Protein AF-A0A1I1S071-F1 (afdb_monomer_lite)

Radius of gyration: 18.4 Å; chains: 1; bounding box: 34×49×46 Å

Sequence (90 aa):
MFLNKLHFKVTPDGMQIRQQKYLNSIVEQDHRFIKKRARSMLGFKSFKTVTFILSGVESMHMIKKGQIDLRNQSVQSQKEFIHQVFGLIA

Foldseek 3Di:
DDDPPFDWDQDPVRDTDTPPVVVVVVVCVVCVQLVVVCVPDPDDPDPLRVLLVSLVSVLVVCVVVVVDPPVDPDPVSVVVVVCVSNVPDD

pLDDT: mean 77.43, std 12.05, range [38.81, 90.06]

Structure (mmCIF, N/CA/C/O backbone):
data_AF-A0A1I1S071-F1
#
_entry.id   AF-A0A1I1S071-F1
#
loop_
_atom_site.group_PDB
_atom_site.id
_atom_site.type_symbol
_atom_site.label_atom_id
_atom_site.label_alt_id
_atom_site.label_comp_id
_atom_site.label_asym_id
_atom_site.label_entity_id
_atom_site.label_seq_id
_atom_site.pdbx_PDB_ins_code
_atom_site.Cartn_x
_atom_site.Cartn_y
_atom_site.Cartn_z
_atom_site.occupancy
_atom_site.B_iso_or_equiv
_atom_site.auth_seq_id
_atom_site.auth_comp_id
_atom_site.auth_asym_id
_atom_site.auth_atom_id
_atom_site.pdbx_PDB_model_num
ATOM 1 N N . MET A 1 1 ? -9.592 30.426 -15.074 1.00 40.38 1 MET A N 1
ATOM 2 C CA . MET A 1 1 ? -9.013 30.532 -16.429 1.00 40.38 1 MET A CA 1
ATOM 3 C C . MET A 1 1 ? -7.765 29.655 -16.513 1.00 40.38 1 MET A C 1
ATOM 5 O O . MET A 1 1 ? -6.687 30.180 -16.348 1.00 40.38 1 MET A O 1
ATOM 9 N N . PHE A 1 2 ? -7.888 28.337 -16.716 1.00 38.81 2 PHE A N 1
ATOM 10 C CA . PHE A 1 2 ? -6.767 27.488 -17.159 1.00 38.81 2 PHE A CA 1
ATOM 11 C C . PHE A 1 2 ? -7.333 26.293 -17.931 1.00 38.81 2 PHE A C 1
ATOM 13 O O . PHE A 1 2 ? -7.698 25.268 -17.360 1.00 38.81 2 PHE A O 1
ATOM 20 N N . LEU A 1 3 ? -7.452 26.462 -19.249 1.00 40.09 3 LEU A N 1
ATOM 21 C CA . LEU A 1 3 ? -7.684 25.368 -20.185 1.00 40.09 3 LEU A CA 1
ATOM 22 C C . LEU A 1 3 ? -6.421 24.500 -20.201 1.00 40.09 3 LEU A C 1
ATOM 24 O O . LEU A 1 3 ? -5.442 24.832 -20.866 1.00 40.09 3 LEU A O 1
ATOM 28 N N . ASN A 1 4 ? -6.421 23.397 -19.453 1.00 46.62 4 ASN A N 1
ATOM 29 C CA . ASN A 1 4 ? -5.385 22.381 -19.601 1.00 46.62 4 ASN A CA 1
ATOM 30 C C . ASN A 1 4 ? -5.608 21.653 -20.929 1.00 46.62 4 ASN A C 1
ATOM 32 O O . ASN A 1 4 ? -6.393 20.712 -21.026 1.00 46.62 4 ASN A O 1
ATOM 36 N N . LYS A 1 5 ? -4.907 22.110 -21.964 1.00 52.38 5 LYS A N 1
ATOM 37 C CA . LYS A 1 5 ? -4.765 21.404 -23.235 1.00 52.38 5 LYS A CA 1
ATOM 38 C C . LYS A 1 5 ? -4.045 20.081 -22.933 1.00 52.38 5 LYS A C 1
ATOM 40 O O . LYS A 1 5 ? -2.891 20.085 -22.507 1.00 52.38 5 LYS A O 1
ATOM 45 N N . LEU A 1 6 ? -4.733 18.948 -23.067 1.00 56.12 6 LEU A N 1
ATOM 46 C CA . LEU A 1 6 ? -4.134 17.622 -22.895 1.00 56.12 6 LEU A CA 1
ATOM 47 C C . LEU A 1 6 ? -3.174 17.368 -24.065 1.00 56.12 6 LEU A C 1
ATOM 49 O O . LEU A 1 6 ? -3.591 16.947 -25.138 1.00 56.12 6 LEU A O 1
ATOM 53 N N . HIS A 1 7 ? -1.888 17.662 -23.884 1.00 57.19 7 HIS A N 1
ATOM 54 C CA . HIS A 1 7 ? -0.864 17.273 -24.849 1.00 57.19 7 HIS A CA 1
ATOM 55 C C . HIS A 1 7 ? -0.565 15.779 -24.662 1.00 57.19 7 HIS A C 1
ATOM 57 O O . HIS A 1 7 ? -0.041 15.362 -23.628 1.00 57.19 7 HIS A O 1
ATOM 63 N N . PHE A 1 8 ? -0.919 14.963 -25.651 1.00 61.28 8 PHE A N 1
ATOM 64 C CA . PHE A 1 8 ? -0.546 13.551 -25.710 1.00 61.28 8 PHE A CA 1
ATOM 65 C C . PHE A 1 8 ? 0.729 13.409 -26.543 1.00 61.28 8 PHE A C 1
ATOM 67 O O . PHE A 1 8 ? 0.864 14.056 -27.581 1.00 61.28 8 PHE A O 1
ATOM 74 N N . LYS A 1 9 ? 1.682 12.589 -26.092 1.00 66.88 9 LYS A N 1
ATOM 75 C CA . LYS A 1 9 ? 2.853 12.204 -26.889 1.00 66.88 9 LYS A CA 1
ATOM 76 C C . LYS A 1 9 ? 2.640 10.765 -27.345 1.00 66.88 9 LYS A C 1
ATOM 78 O O . LYS A 1 9 ? 2.429 9.901 -26.501 1.00 66.88 9 LYS A O 1
ATOM 83 N N . VAL A 1 10 ? 2.643 10.531 -28.653 1.00 63.47 10 VAL A N 1
ATOM 84 C CA . VAL A 1 10 ? 2.517 9.186 -29.227 1.00 63.47 10 VAL A CA 1
ATOM 85 C C . VAL A 1 10 ? 3.912 8.570 -29.264 1.00 63.47 10 VAL A C 1
ATOM 87 O O . VAL A 1 10 ? 4.839 9.181 -29.800 1.00 63.47 10 VAL A O 1
ATOM 90 N N . THR A 1 11 ? 4.090 7.419 -28.629 1.00 70.12 11 THR A N 1
ATOM 91 C CA . THR A 1 11 ? 5.327 6.637 -28.723 1.00 70.12 11 THR A CA 1
ATOM 92 C C . THR A 1 11 ? 5.394 5.880 -30.059 1.00 70.12 11 THR A C 1
ATOM 94 O O . THR A 1 11 ? 4.380 5.767 -30.746 1.00 70.12 11 THR A O 1
ATOM 97 N N . PRO A 1 12 ? 6.575 5.388 -30.485 1.00 70.31 12 PRO A N 1
ATOM 98 C CA . PRO A 1 12 ? 6.740 4.728 -31.789 1.00 70.31 12 PRO A CA 1
ATOM 99 C C . PRO A 1 12 ? 5.855 3.485 -31.988 1.00 70.31 12 PRO A C 1
ATOM 101 O O . PRO A 1 12 ? 5.555 3.114 -33.116 1.00 70.31 12 PRO A O 1
ATOM 104 N N . ASP A 1 13 ? 5.418 2.869 -30.891 1.00 80.12 13 ASP A N 1
ATOM 105 C CA . ASP A 1 13 ? 4.481 1.744 -30.797 1.00 80.12 13 ASP A CA 1
ATOM 106 C C . ASP A 1 13 ? 2.995 2.171 -30.816 1.00 80.12 13 ASP A C 1
ATOM 108 O O . ASP A 1 13 ? 2.106 1.335 -30.676 1.00 80.12 13 ASP A O 1
ATOM 112 N N . GLY A 1 14 ? 2.703 3.464 -30.992 1.00 72.50 14 GLY A N 1
ATOM 113 C CA . GLY A 1 14 ? 1.343 4.003 -31.087 1.00 72.50 14 GLY A CA 1
ATOM 114 C C . GLY A 1 14 ? 0.669 4.286 -29.740 1.00 72.50 14 GLY A C 1
ATOM 115 O O . GLY A 1 14 ? -0.486 4.719 -29.715 1.00 72.50 14 GLY A O 1
ATOM 116 N N . MET A 1 15 ? 1.363 4.089 -28.614 1.00 72.12 15 MET A N 1
ATOM 117 C CA . MET A 1 15 ? 0.790 4.334 -27.290 1.00 72.12 15 MET A CA 1
ATOM 118 C C . MET A 1 15 ? 0.708 5.842 -26.990 1.00 72.12 15 MET A C 1
ATOM 120 O O . MET A 1 15 ? 1.671 6.593 -27.144 1.00 72.12 15 MET A O 1
ATOM 124 N N . GLN A 1 16 ? -0.461 6.322 -26.555 1.00 67.50 16 GLN A N 1
ATOM 125 C CA . GLN A 1 16 ? -0.650 7.731 -26.194 1.00 67.50 16 GLN A CA 1
ATOM 126 C C . GLN A 1 16 ? -0.272 7.978 -24.730 1.00 67.50 16 GL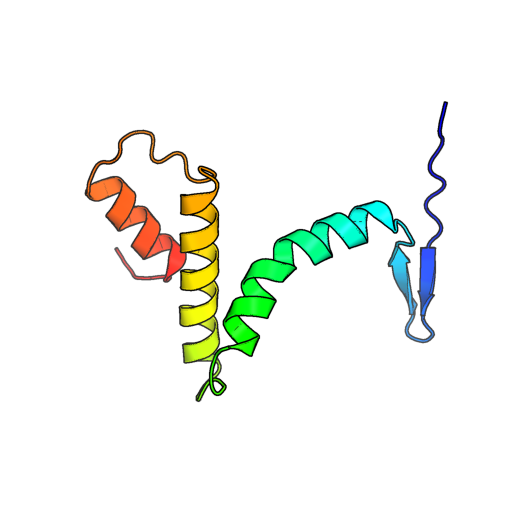N A C 1
ATOM 128 O O . GLN A 1 16 ? -0.993 7.591 -23.811 1.00 67.50 16 GLN A O 1
ATOM 133 N 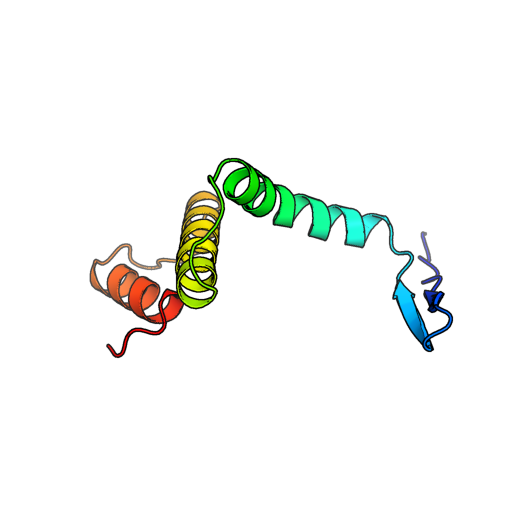N . ILE A 1 17 ? 0.828 8.694 -24.500 1.00 66.94 17 ILE A N 1
ATOM 134 C CA . ILE A 1 17 ? 1.251 9.123 -23.164 1.00 66.94 17 ILE A CA 1
ATOM 135 C C . ILE A 1 17 ? 0.618 10.482 -22.845 1.00 66.94 17 ILE A C 1
ATOM 137 O O . ILE A 1 17 ? 0.871 11.475 -23.532 1.00 66.94 17 ILE A O 1
ATOM 141 N N . ARG A 1 18 ? -0.179 10.555 -21.768 1.00 66.19 18 ARG A N 1
ATOM 142 C CA . ARG A 1 18 ? -0.700 11.825 -21.229 1.00 66.19 18 ARG A CA 1
ATOM 143 C C . ARG A 1 18 ? 0.453 12.660 -20.664 1.00 66.19 18 ARG A C 1
ATOM 145 O O . ARG A 1 18 ? 1.061 12.257 -19.678 1.00 66.19 18 ARG A O 1
ATOM 152 N N . GLN A 1 19 ? 0.695 13.867 -21.185 1.00 67.69 19 GLN A N 1
ATOM 153 C CA . GLN A 1 19 ? 1.586 14.841 -20.532 1.00 67.69 19 GLN A CA 1
ATOM 154 C C . GLN A 1 19 ? 0.862 15.674 -19.463 1.00 67.69 19 GLN A C 1
ATOM 156 O O . GLN A 1 19 ? 1.082 16.876 -19.325 1.00 67.69 19 GLN A O 1
ATOM 161 N N . GLN A 1 20 ? -0.012 15.058 -18.664 1.00 73.44 20 GLN A N 1
ATOM 162 C CA . GLN A 1 20 ? -0.516 15.709 -17.454 1.00 73.44 20 GLN A CA 1
ATOM 163 C C . GLN A 1 20 ? 0.458 15.442 -16.314 1.00 73.44 20 GLN A C 1
ATOM 165 O O . GLN A 1 20 ? 0.226 14.582 -15.468 1.00 73.44 20 GLN A O 1
ATOM 170 N N . LYS A 1 21 ? 1.559 16.203 -16.301 1.00 73.06 21 LYS A N 1
ATOM 171 C CA . LYS A 1 21 ? 2.629 16.096 -15.295 1.00 73.06 21 LYS A CA 1
ATOM 172 C C . LYS A 1 21 ? 2.084 16.063 -13.862 1.00 73.06 21 LYS A C 1
ATOM 174 O O . LYS A 1 21 ? 2.564 15.293 -13.041 1.00 73.06 21 LYS A O 1
ATOM 179 N N . TYR A 1 22 ? 1.043 16.850 -13.592 1.00 78.25 22 TYR A N 1
ATOM 180 C CA . TYR A 1 22 ? 0.361 16.886 -12.299 1.00 78.25 22 TYR A CA 1
ATOM 181 C C . TYR A 1 22 ? -0.313 15.554 -11.928 1.00 78.25 22 TYR A C 1
ATOM 183 O O . TYR A 1 22 ? -0.073 15.039 -10.840 1.00 78.25 22 TYR A O 1
ATOM 191 N N . LEU A 1 23 ? -1.096 14.960 -12.838 1.00 78.00 23 LEU A N 1
ATOM 192 C CA . LEU A 1 23 ? -1.742 13.665 -12.590 1.00 78.00 23 LEU A CA 1
ATOM 193 C C . LEU A 1 23 ? -0.708 12.549 -12.415 1.00 78.00 23 LEU A C 1
ATOM 195 O O . LEU A 1 23 ? -0.857 11.719 -11.521 1.00 78.00 23 LEU A O 1
ATOM 199 N N . ASN A 1 24 ? 0.375 12.574 -13.199 1.00 80.12 24 ASN A N 1
ATOM 200 C CA . ASN A 1 24 ? 1.472 11.623 -13.028 1.00 80.12 24 ASN A CA 1
ATOM 201 C C . ASN A 1 24 ? 2.131 11.770 -11.656 1.00 80.12 24 ASN A C 1
ATOM 203 O O . ASN A 1 24 ? 2.360 10.765 -10.996 1.00 80.12 24 ASN A O 1
ATOM 207 N N . SER A 1 25 ? 2.369 12.997 -11.180 1.00 84.44 25 SER A N 1
ATOM 208 C CA . SER A 1 25 ? 2.908 13.202 -9.832 1.00 84.44 25 SER A CA 1
ATOM 209 C C . SER A 1 25 ? 1.991 12.667 -8.731 1.00 84.44 25 SER A C 1
ATOM 211 O O . SER A 1 25 ? 2.512 12.124 -7.765 1.00 84.44 25 SER A O 1
ATOM 213 N N . ILE A 1 26 ? 0.662 12.764 -8.857 1.00 82.25 26 ILE A N 1
ATOM 214 C CA . ILE A 1 26 ? -0.266 12.190 -7.863 1.00 82.25 26 ILE A CA 1
ATOM 215 C C . ILE A 1 26 ? -0.140 10.664 -7.826 1.00 82.25 26 ILE A C 1
ATOM 217 O O . ILE A 1 26 ? 0.045 10.088 -6.755 1.00 82.25 26 ILE A O 1
ATOM 221 N N . VAL A 1 27 ? -0.193 10.015 -8.991 1.00 81.94 27 VAL A N 1
ATOM 222 C CA . VAL A 1 27 ? -0.087 8.551 -9.098 1.00 81.94 27 VAL A CA 1
ATOM 223 C C . VAL A 1 27 ? 1.280 8.068 -8.605 1.00 81.94 27 VAL A C 1
ATOM 225 O O . VAL A 1 27 ? 1.382 7.132 -7.814 1.00 81.94 27 VAL A O 1
ATOM 228 N N . GLU A 1 28 ? 2.357 8.740 -9.018 1.00 83.75 28 GLU A N 1
ATOM 229 C CA . GLU A 1 28 ? 3.714 8.419 -8.574 1.00 83.75 28 GLU A CA 1
ATOM 230 C C . GLU A 1 28 ? 3.891 8.591 -7.063 1.00 83.75 28 GLU A C 1
ATOM 232 O O . GLU A 1 28 ? 4.563 7.771 -6.427 1.00 83.75 28 GLU A O 1
ATOM 237 N N . GLN A 1 29 ? 3.291 9.634 -6.480 1.00 84.06 29 GLN A N 1
ATOM 238 C CA . GLN A 1 29 ? 3.315 9.863 -5.038 1.00 84.06 29 GLN A CA 1
ATOM 239 C C . GLN A 1 29 ? 2.550 8.785 -4.280 1.00 84.06 29 GLN A C 1
ATOM 241 O O . GLN A 1 29 ? 3.056 8.304 -3.263 1.00 84.06 29 GLN A O 1
ATOM 246 N N . ASP A 1 30 ? 1.385 8.367 -4.771 1.00 80.50 30 ASP A N 1
ATOM 247 C CA . ASP A 1 30 ? 0.595 7.333 -4.109 1.00 80.50 30 ASP A CA 1
ATOM 248 C C . ASP A 1 30 ? 1.338 5.986 -4.092 1.00 80.50 30 ASP A C 1
ATOM 250 O O . ASP A 1 30 ? 1.470 5.336 -3.050 1.00 80.50 30 ASP A O 1
ATOM 254 N N . HIS A 1 31 ? 1.999 5.644 -5.201 1.00 84.81 31 HIS A N 1
ATOM 255 C CA . HIS A 1 31 ? 2.797 4.420 -5.310 1.00 84.81 31 HIS A CA 1
ATOM 256 C C . HIS A 1 31 ? 4.133 4.485 -4.548 1.00 84.81 31 HIS A C 1
ATOM 258 O O . HIS A 1 31 ? 4.791 3.455 -4.353 1.00 84.81 31 HIS A O 1
ATOM 264 N N . ARG A 1 32 ? 4.577 5.670 -4.102 1.00 88.00 32 ARG A N 1
ATOM 265 C CA . ARG A 1 32 ? 5.872 5.853 -3.418 1.00 88.00 32 ARG A CA 1
ATOM 266 C C . ARG A 1 32 ? 5.968 5.016 -2.145 1.00 88.00 32 ARG A C 1
ATOM 268 O O . ARG A 1 32 ? 7.045 4.501 -1.839 1.00 88.00 32 ARG A O 1
ATOM 275 N N . PHE A 1 33 ? 4.865 4.865 -1.413 1.00 84.81 33 PHE A N 1
ATOM 276 C CA . PHE A 1 33 ? 4.834 4.080 -0.179 1.00 84.81 33 PHE A CA 1
ATOM 277 C C . PHE A 1 33 ? 5.086 2.592 -0.449 1.00 84.81 33 PHE A C 1
ATOM 279 O O . PHE A 1 33 ? 5.979 1.993 0.157 1.00 84.81 33 PHE A O 1
ATOM 286 N N . ILE A 1 34 ? 4.358 2.033 -1.417 1.00 85.88 34 ILE A N 1
ATOM 287 C CA . ILE A 1 34 ? 4.476 0.633 -1.831 1.00 85.88 34 ILE A CA 1
ATOM 288 C C . ILE A 1 34 ? 5.888 0.362 -2.362 1.00 85.88 34 ILE A C 1
ATOM 290 O O . ILE A 1 34 ? 6.555 -0.562 -1.899 1.00 85.88 34 ILE A O 1
ATOM 294 N N . LYS A 1 35 ? 6.409 1.229 -3.243 1.00 87.44 35 LYS A N 1
ATOM 295 C CA . LYS A 1 35 ? 7.779 1.118 -3.777 1.00 87.44 35 LYS A CA 1
ATOM 296 C C . LYS A 1 35 ? 8.842 1.169 -2.678 1.00 87.44 35 LYS A C 1
ATOM 298 O O . LYS A 1 35 ? 9.800 0.402 -2.722 1.00 87.44 35 LYS A O 1
ATOM 303 N N . LYS A 1 36 ? 8.683 2.046 -1.678 1.00 89.56 36 LYS A N 1
ATOM 304 C CA . LYS A 1 36 ? 9.618 2.144 -0.545 1.00 89.56 36 LYS A CA 1
ATOM 305 C C . LYS A 1 36 ? 9.648 0.849 0.269 1.00 89.56 36 LYS A C 1
ATOM 307 O O . LYS A 1 36 ? 10.731 0.391 0.619 1.00 89.56 36 LYS A O 1
ATOM 312 N N . ARG A 1 37 ? 8.482 0.250 0.537 1.00 88.06 37 ARG A N 1
ATOM 313 C CA . ARG A 1 37 ? 8.374 -1.037 1.243 1.00 88.06 37 ARG A CA 1
ATOM 314 C C . ARG A 1 37 ? 8.957 -2.186 0.426 1.00 88.06 37 ARG A C 1
ATOM 316 O O . ARG A 1 37 ? 9.778 -2.927 0.955 1.00 88.06 37 ARG A O 1
ATOM 323 N N . ALA A 1 38 ? 8.616 -2.277 -0.857 1.00 86.00 38 ALA A N 1
ATOM 324 C CA . ALA A 1 38 ? 9.161 -3.293 -1.753 1.00 86.00 38 ALA A CA 1
ATOM 325 C C . ALA A 1 38 ? 10.695 -3.204 -1.861 1.00 86.00 38 ALA A C 1
ATOM 327 O O . ALA A 1 38 ? 11.371 -4.223 -1.804 1.00 86.00 38 ALA A O 1
ATOM 328 N N . ARG A 1 39 ? 11.263 -1.990 -1.923 1.00 87.62 39 ARG A N 1
ATOM 329 C CA . ARG A 1 39 ? 12.721 -1.781 -1.986 1.00 87.62 39 ARG A CA 1
ATOM 330 C C . ARG A 1 39 ? 13.461 -2.220 -0.719 1.00 87.62 39 ARG A C 1
ATOM 332 O O . ARG A 1 39 ? 14.621 -2.595 -0.809 1.00 87.62 39 ARG A O 1
ATOM 339 N N . SER A 1 40 ? 12.820 -2.153 0.450 1.00 87.12 40 SER A N 1
ATOM 340 C CA . SER A 1 40 ? 13.409 -2.645 1.707 1.00 87.12 40 SER A CA 1
ATOM 341 C C . SER A 1 40 ? 13.366 -4.169 1.865 1.00 87.12 40 SER A C 1
ATOM 343 O O . SER A 1 40 ? 13.968 -4.693 2.796 1.00 87.12 40 SER A O 1
ATOM 345 N N . MET A 1 41 ? 12.651 -4.885 0.994 1.00 87.25 41 MET A N 1
ATOM 346 C CA . MET A 1 41 ? 12.554 -6.345 1.041 1.00 87.25 41 MET A CA 1
ATOM 347 C C . MET A 1 41 ? 13.703 -6.972 0.239 1.00 87.25 41 MET A C 1
ATOM 349 O O . MET A 1 41 ? 14.079 -6.455 -0.810 1.00 87.25 41 MET A O 1
ATOM 353 N N . LEU A 1 42 ? 14.230 -8.116 0.692 1.00 82.31 42 LEU A N 1
ATOM 354 C CA . LEU A 1 42 ? 15.316 -8.877 0.039 1.00 82.31 42 LEU A CA 1
ATOM 355 C C . LEU A 1 42 ? 14.877 -9.587 -1.266 1.00 82.31 42 LEU A C 1
ATOM 357 O O . LEU A 1 42 ? 15.421 -10.622 -1.642 1.00 82.31 42 LEU A O 1
ATOM 361 N N . GLY A 1 43 ? 13.877 -9.038 -1.958 1.00 81.44 43 GLY A N 1
ATOM 362 C CA . GLY A 1 43 ? 13.209 -9.666 -3.092 1.00 81.44 43 GLY A CA 1
ATOM 363 C C . GLY A 1 43 ? 12.146 -10.688 -2.679 1.00 81.44 43 GLY A C 1
ATOM 364 O O . GLY A 1 43 ? 11.995 -11.051 -1.511 1.00 81.44 43 GLY A O 1
ATOM 365 N N . PHE A 1 44 ? 11.375 -11.142 -3.664 1.00 84.50 44 PHE A N 1
ATOM 366 C CA . PHE A 1 44 ? 10.299 -12.111 -3.480 1.00 84.50 44 PHE A CA 1
ATOM 367 C C . PHE A 1 44 ? 10.638 -13.419 -4.190 1.00 84.50 44 PHE A C 1
ATOM 369 O O . PHE A 1 44 ? 11.118 -13.407 -5.319 1.00 84.50 44 PHE A O 1
ATOM 376 N N . LYS A 1 45 ? 10.353 -14.555 -3.546 1.00 86.75 45 LYS A N 1
ATOM 377 C CA . LYS A 1 45 ? 10.676 -15.888 -4.085 1.00 86.75 45 LYS A CA 1
ATOM 378 C C . LYS A 1 45 ? 9.707 -16.374 -5.172 1.00 86.75 45 LYS A C 1
ATOM 380 O O . LYS A 1 45 ? 10.055 -17.269 -5.929 1.00 86.75 45 LYS A O 1
ATOM 385 N N . SER A 1 46 ? 8.487 -15.833 -5.235 1.00 90.06 46 SER A N 1
ATOM 386 C CA . SER A 1 46 ? 7.480 -16.215 -6.235 1.00 90.06 46 SER A CA 1
ATOM 387 C C . SER A 1 46 ? 6.480 -15.086 -6.488 1.00 90.06 46 SER A C 1
ATOM 389 O O . SER A 1 46 ? 6.211 -14.297 -5.581 1.00 90.06 46 SER A O 1
ATOM 391 N N . PHE A 1 47 ? 5.871 -15.046 -7.678 1.00 86.75 47 PHE A N 1
ATOM 392 C CA . PHE A 1 47 ? 4.815 -14.077 -8.007 1.00 86.75 47 PHE A CA 1
ATOM 393 C C . PHE A 1 47 ? 3.599 -14.190 -7.090 1.00 86.75 47 PHE A C 1
ATOM 395 O O . PHE A 1 47 ? 3.076 -13.174 -6.651 1.00 86.75 47 PHE A O 1
ATOM 402 N N . LYS A 1 48 ? 3.199 -15.413 -6.719 1.00 88.31 48 LYS A N 1
ATOM 403 C CA . LYS A 1 48 ? 2.117 -15.624 -5.750 1.00 88.31 48 LYS A CA 1
ATOM 404 C C . LYS A 1 48 ? 2.434 -14.902 -4.438 1.00 88.31 48 LYS A C 1
ATOM 406 O O . LYS A 1 48 ? 1.621 -14.130 -3.945 1.00 88.31 48 LYS A O 1
ATOM 411 N N . THR A 1 49 ? 3.647 -15.084 -3.916 1.00 87.75 49 THR A N 1
ATOM 412 C CA . THR A 1 49 ? 4.112 -14.402 -2.699 1.00 87.75 49 THR A CA 1
ATOM 413 C C . THR A 1 49 ? 4.145 -12.879 -2.862 1.00 87.75 49 THR A C 1
ATOM 415 O O . THR A 1 49 ? 3.751 -12.174 -1.937 1.00 87.75 49 THR A O 1
ATOM 418 N N . VAL A 1 50 ? 4.568 -12.370 -4.027 1.00 89.88 50 VAL A N 1
ATOM 419 C CA . VAL A 1 50 ? 4.542 -10.927 -4.341 1.00 89.88 50 VAL A CA 1
ATOM 420 C C . VAL A 1 50 ? 3.126 -10.378 -4.207 1.00 89.88 50 VAL A C 1
ATOM 422 O O . VAL A 1 50 ? 2.937 -9.379 -3.519 1.00 89.88 50 VAL A O 1
ATOM 425 N N . THR A 1 51 ? 2.143 -11.031 -4.832 1.00 89.00 51 THR A N 1
ATOM 426 C CA . THR A 1 51 ? 0.748 -10.576 -4.834 1.00 89.00 51 THR A CA 1
ATOM 427 C C . THR A 1 51 ? 0.209 -10.470 -3.414 1.00 89.00 51 THR A C 1
ATOM 429 O O . THR A 1 51 ? -0.232 -9.397 -3.020 1.00 89.00 51 THR A O 1
ATOM 432 N N . PHE A 1 52 ? 0.345 -11.525 -2.603 1.00 87.81 52 PHE A N 1
ATOM 433 C CA . PHE A 1 52 ? -0.115 -11.505 -1.210 1.00 87.81 52 PHE A CA 1
ATOM 434 C C . PHE A 1 52 ? 0.557 -10.399 -0.381 1.00 87.81 52 PHE A C 1
ATOM 436 O O . PHE A 1 52 ? -0.113 -9.701 0.381 1.00 87.81 52 PHE A O 1
ATOM 443 N N . ILE A 1 53 ? 1.872 -10.201 -0.533 1.00 88.81 53 ILE A N 1
ATOM 444 C CA . ILE A 1 53 ? 2.589 -9.175 0.236 1.00 88.81 53 ILE A CA 1
ATOM 445 C C . ILE A 1 53 ? 2.189 -7.768 -0.210 1.00 88.81 53 ILE A C 1
ATOM 447 O O . ILE A 1 53 ? 1.950 -6.915 0.645 1.00 88.81 53 ILE A O 1
ATOM 451 N N . LEU A 1 54 ? 2.101 -7.509 -1.517 1.00 88.56 54 LEU A N 1
ATOM 452 C CA . LEU A 1 54 ? 1.687 -6.203 -2.030 1.00 88.56 54 LEU A CA 1
ATOM 453 C C . LEU A 1 54 ? 0.254 -5.869 -1.605 1.00 88.56 54 LEU A C 1
ATOM 455 O O . LEU A 1 54 ? 0.048 -4.780 -1.074 1.00 88.56 54 LEU A O 1
ATOM 459 N N . SER A 1 55 ? -0.684 -6.816 -1.717 1.00 88.06 55 SER A N 1
ATOM 460 C CA . SER A 1 55 ? -2.068 -6.646 -1.251 1.00 88.06 55 SER A CA 1
ATOM 461 C C . SER A 1 55 ? -2.138 -6.335 0.247 1.00 88.06 55 SER A C 1
ATOM 463 O O . SER A 1 55 ? -2.886 -5.452 0.664 1.00 88.06 55 SER A O 1
ATOM 465 N N . GLY A 1 56 ? -1.314 -6.988 1.074 1.00 88.38 56 GLY A N 1
ATOM 466 C CA . GLY A 1 56 ? -1.224 -6.681 2.504 1.00 88.38 56 GLY A CA 1
ATOM 467 C C . GLY A 1 56 ? -0.638 -5.291 2.793 1.00 88.38 56 GLY A C 1
ATOM 468 O O . GLY A 1 56 ? -1.163 -4.557 3.631 1.00 88.38 56 GLY A O 1
ATOM 469 N N . VAL A 1 57 ? 0.431 -4.900 2.089 1.00 87.75 57 VAL A N 1
ATOM 470 C CA . VAL A 1 57 ? 1.060 -3.571 2.225 1.00 87.75 57 VAL A CA 1
ATOM 471 C C . VAL A 1 57 ? 0.095 -2.457 1.821 1.00 87.75 57 VAL A C 1
ATOM 473 O O . VAL A 1 57 ? 0.020 -1.437 2.506 1.00 87.75 57 VAL A O 1
ATOM 476 N N . GLU A 1 58 ? -0.643 -2.655 0.733 1.00 87.06 58 GLU A N 1
ATOM 477 C CA . GLU A 1 58 ? -1.666 -1.733 0.245 1.00 87.06 58 GLU A CA 1
ATOM 478 C C . GLU A 1 58 ? -2.834 -1.626 1.231 1.00 87.06 58 GLU A C 1
ATOM 480 O O . GLU A 1 58 ? -3.207 -0.526 1.630 1.00 87.06 58 GLU A O 1
ATOM 485 N N . SER A 1 59 ? -3.322 -2.756 1.739 1.00 87.38 59 SER A N 1
ATOM 486 C CA . SER A 1 59 ? -4.409 -2.795 2.722 1.00 87.38 59 SER A CA 1
ATOM 487 C C . SER A 1 59 ? -4.067 -2.055 4.010 1.00 87.38 59 SER A C 1
ATOM 489 O O . SER A 1 59 ? -4.850 -1.235 4.486 1.00 87.38 59 SER A O 1
ATOM 491 N N . MET A 1 60 ? -2.862 -2.264 4.543 1.00 84.62 60 MET A N 1
ATOM 492 C CA . MET A 1 60 ? -2.387 -1.530 5.721 1.00 84.62 60 MET A CA 1
ATOM 493 C C . MET A 1 60 ? -2.262 -0.025 5.457 1.00 84.62 60 MET A C 1
ATOM 495 O O . MET A 1 60 ? -2.500 0.788 6.352 1.00 84.62 60 MET A O 1
ATOM 499 N N . HIS A 1 61 ? -1.903 0.366 4.232 1.00 85.31 61 HIS A N 1
ATOM 500 C CA . HIS A 1 61 ? -1.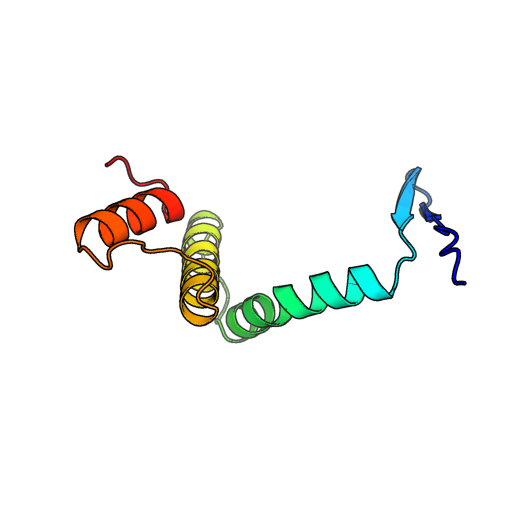844 1.771 3.830 1.00 85.31 61 HIS A CA 1
ATOM 501 C C . HIS A 1 61 ? -3.237 2.406 3.752 1.00 85.31 61 HIS A C 1
ATOM 503 O O . HIS A 1 61 ? -3.417 3.513 4.261 1.00 85.31 61 HIS A O 1
ATOM 509 N N . MET A 1 62 ? -4.227 1.693 3.204 1.00 83.94 62 MET A N 1
ATOM 510 C CA . MET A 1 62 ? -5.627 2.138 3.178 1.00 83.94 62 MET A CA 1
ATOM 511 C C . MET A 1 62 ? -6.200 2.306 4.592 1.00 83.94 62 MET A C 1
ATOM 513 O O . MET A 1 62 ? -6.823 3.332 4.876 1.00 83.94 62 MET A O 1
ATOM 517 N N . ILE A 1 63 ? -5.931 1.354 5.501 1.00 81.69 63 ILE A N 1
ATOM 518 C CA . ILE A 1 63 ? -6.315 1.448 6.924 1.00 81.69 63 ILE A CA 1
ATOM 519 C C . ILE A 1 63 ? -5.703 2.703 7.545 1.00 81.69 63 ILE A C 1
ATOM 521 O O . ILE A 1 63 ? -6.407 3.509 8.149 1.00 81.69 63 ILE A O 1
ATOM 525 N N . LYS A 1 64 ? -4.394 2.912 7.360 1.00 82.94 64 LYS A N 1
ATOM 526 C CA . LYS A 1 64 ? -3.682 4.064 7.929 1.00 82.94 64 LYS A CA 1
ATOM 527 C C . LYS A 1 64 ? -4.215 5.406 7.416 1.00 82.94 64 LYS A C 1
ATOM 529 O O . LYS A 1 64 ? -4.177 6.389 8.151 1.00 82.94 64 LYS A O 1
ATOM 534 N N . LYS A 1 65 ? -4.686 5.462 6.167 1.00 83.44 65 LYS A N 1
ATOM 535 C CA . LYS A 1 65 ? -5.312 6.658 5.586 1.00 83.44 65 LYS A CA 1
ATOM 536 C C . LYS A 1 65 ? -6.771 6.859 6.022 1.00 83.44 65 LYS A C 1
ATOM 538 O O . LYS A 1 65 ? -7.342 7.886 5.672 1.00 83.44 65 LYS A O 1
ATOM 543 N N . GLY A 1 66 ? -7.382 5.905 6.730 1.00 80.56 66 GLY A N 1
ATOM 544 C CA . GLY A 1 66 ? -8.815 5.939 7.039 1.00 80.56 66 GLY A CA 1
ATOM 545 C C . GLY A 1 66 ? -9.698 5.798 5.796 1.00 80.56 66 GLY A C 1
ATOM 546 O O . GLY A 1 66 ? -10.842 6.232 5.803 1.00 80.56 66 GLY A O 1
ATOM 547 N N . GLN A 1 67 ? -9.168 5.220 4.711 1.00 79.94 67 GLN A N 1
ATOM 548 C CA . GLN A 1 67 ? -9.916 5.009 3.463 1.00 79.94 67 GLN A CA 1
ATOM 549 C C . GLN A 1 67 ? -10.905 3.847 3.561 1.00 79.94 67 GLN A C 1
ATOM 551 O O . GLN A 1 67 ? -11.758 3.687 2.693 1.00 79.94 67 GLN A O 1
ATOM 556 N N . ILE A 1 68 ? -10.775 3.028 4.603 1.00 75.25 68 ILE A N 1
ATOM 557 C CA . ILE A 1 68 ? -11.664 1.905 4.853 1.00 75.25 68 ILE A CA 1
ATOM 558 C C . ILE A 1 68 ? -12.732 2.371 5.827 1.00 75.25 68 ILE A C 1
ATOM 560 O O . ILE A 1 68 ? -12.460 2.584 7.009 1.00 75.25 68 ILE A O 1
ATOM 564 N N . ASP A 1 69 ? -13.948 2.514 5.316 1.00 67.69 69 ASP A N 1
ATOM 565 C CA . ASP A 1 69 ? -15.134 2.756 6.125 1.00 67.69 69 ASP A CA 1
ATOM 566 C C . ASP A 1 69 ? -15.559 1.434 6.779 1.00 67.69 69 ASP A C 1
ATOM 568 O O . ASP A 1 69 ? -16.491 0.754 6.346 1.00 67.69 69 ASP A O 1
ATOM 572 N N . LEU A 1 70 ? -14.822 1.023 7.815 1.00 65.12 70 LEU A N 1
ATOM 573 C CA . LEU A 1 70 ? -15.261 -0.017 8.744 1.00 65.12 70 LEU A CA 1
ATOM 574 C C . LEU A 1 70 ? -16.380 0.588 9.605 1.00 65.12 70 LEU A C 1
ATOM 576 O O . LEU A 1 70 ? -16.176 0.857 10.788 1.00 65.12 70 LEU A O 1
ATOM 580 N N . ARG A 1 71 ? -17.545 0.839 8.983 1.00 56.78 71 ARG A N 1
ATOM 581 C CA . ARG A 1 71 ? -18.732 1.512 9.559 1.00 56.78 71 ARG A CA 1
ATOM 582 C C . ARG A 1 71 ? -19.093 1.014 10.951 1.00 56.78 71 ARG A C 1
ATOM 584 O O . ARG A 1 71 ? -19.600 1.766 11.769 1.00 56.78 71 ARG A O 1
ATOM 591 N N . ASN A 1 72 ? -18.783 -0.250 11.211 1.00 59.88 72 ASN A N 1
ATOM 592 C CA . ASN A 1 72 ? -18.630 -0.803 12.538 1.00 59.88 72 ASN A CA 1
ATOM 593 C C . ASN A 1 72 ? -17.264 -1.491 12.564 1.00 59.88 72 ASN A C 1
ATOM 595 O O . ASN A 1 72 ? -17.032 -2.385 11.749 1.00 59.88 72 ASN A O 1
ATOM 599 N N . GLN A 1 73 ? -16.373 -1.147 13.500 1.00 68.00 73 GLN A N 1
ATOM 600 C CA . GLN A 1 73 ? -15.106 -1.866 13.740 1.00 68.00 73 GLN A CA 1
ATOM 601 C C . GLN A 1 73 ? -15.341 -3.289 14.293 1.00 68.00 73 GLN A C 1
ATOM 603 O O . GLN A 1 73 ? -14.566 -3.803 15.096 1.00 68.00 73 GLN A O 1
ATOM 608 N N . SER A 1 74 ? -16.443 -3.922 13.896 1.00 77.06 74 SER A N 1
ATOM 609 C CA . SER A 1 74 ? -16.792 -5.276 14.255 1.00 77.06 74 SER A CA 1
ATOM 610 C C . SER A 1 74 ? -15.743 -6.234 13.702 1.00 77.06 74 SER A C 1
ATOM 612 O O . SER A 1 74 ? -15.204 -6.052 12.605 1.00 77.06 74 SER A O 1
ATOM 614 N N . VAL A 1 75 ? -15.492 -7.296 14.460 1.00 76.44 75 VAL A N 1
ATOM 615 C CA . VAL A 1 75 ? -14.612 -8.394 14.049 1.00 76.44 75 VAL A CA 1
ATOM 616 C C . VAL A 1 75 ? -15.069 -8.992 12.710 1.00 76.44 75 VAL A C 1
ATOM 618 O O . VAL A 1 75 ? -14.240 -9.400 11.904 1.00 76.44 75 VAL A O 1
ATOM 621 N N . GLN A 1 76 ? -16.375 -8.969 12.428 1.00 81.06 76 GLN A N 1
ATOM 622 C CA . GLN A 1 76 ? -16.958 -9.487 11.193 1.00 81.06 76 GLN A CA 1
ATOM 623 C C . GLN A 1 76 ? -16.591 -8.640 9.964 1.00 81.06 76 GLN A C 1
ATOM 625 O O . GLN A 1 76 ? -16.150 -9.186 8.959 1.00 81.06 76 GLN A O 1
ATOM 630 N N . SER A 1 77 ? -16.673 -7.311 10.059 1.00 79.38 77 SER A N 1
ATOM 631 C CA . SER A 1 77 ? -16.282 -6.409 8.964 1.00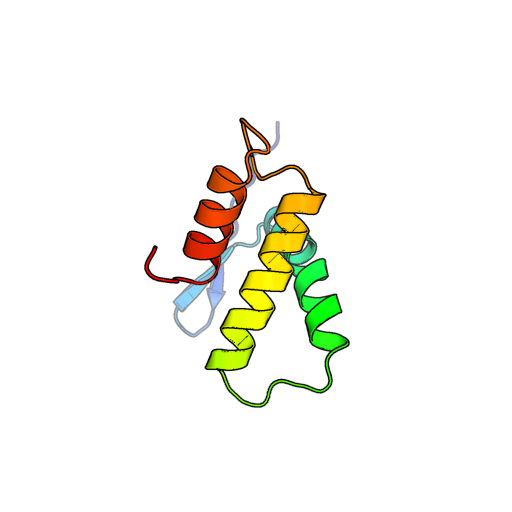 79.38 77 SER A CA 1
ATOM 632 C C . SER A 1 77 ? -14.774 -6.461 8.688 1.00 79.38 77 SER A C 1
ATOM 634 O O . SER A 1 77 ? -14.342 -6.376 7.541 1.00 79.38 77 SER A O 1
ATOM 636 N N . GLN A 1 78 ? -13.959 -6.658 9.731 1.00 78.25 78 GLN A N 1
ATOM 637 C CA . GLN A 1 78 ? -12.519 -6.895 9.577 1.00 78.25 78 GLN A CA 1
ATOM 638 C C . GLN A 1 78 ? -12.237 -8.249 8.913 1.00 78.25 78 GLN A C 1
ATOM 640 O O . GLN A 1 78 ? -11.383 -8.330 8.031 1.00 78.25 78 GLN A O 1
ATOM 645 N N . LYS A 1 79 ? -12.974 -9.299 9.299 1.00 82.62 79 LYS A N 1
ATOM 646 C CA . LYS A 1 79 ? -12.900 -10.628 8.682 1.00 82.62 79 LYS A CA 1
ATOM 647 C C . LYS A 1 79 ? -13.239 -10.544 7.191 1.00 82.62 79 LYS A C 1
ATOM 649 O O . LYS A 1 79 ? -12.441 -10.981 6.368 1.00 82.62 79 LYS A O 1
ATOM 654 N N . GLU A 1 80 ? -14.365 -9.934 6.833 1.00 84.12 80 GLU A N 1
ATOM 655 C CA . GLU A 1 80 ? -14.802 -9.748 5.441 1.00 84.12 80 GLU A CA 1
ATOM 656 C C . GLU A 1 80 ? -13.780 -8.971 4.610 1.00 84.12 80 GLU A C 1
ATOM 658 O O . GLU A 1 80 ? -13.440 -9.387 3.502 1.00 84.12 80 GLU A O 1
ATOM 663 N N . PHE A 1 81 ? -13.212 -7.902 5.174 1.00 82.44 81 PHE A N 1
ATOM 664 C CA . PHE A 1 81 ? -12.145 -7.146 4.527 1.00 82.44 81 PHE A CA 1
ATOM 665 C C . PHE A 1 81 ? -10.906 -8.011 4.243 1.00 82.44 81 PHE A C 1
ATOM 667 O O . PHE A 1 81 ? -10.366 -7.982 3.139 1.00 82.44 81 P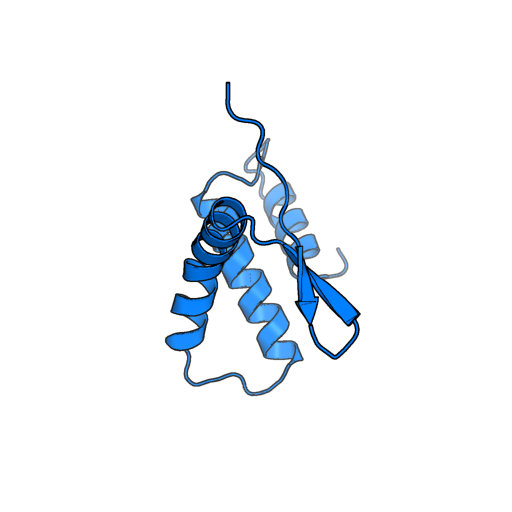HE A O 1
ATOM 674 N N . ILE A 1 82 ? -10.473 -8.828 5.208 1.00 82.94 82 ILE A N 1
ATOM 675 C CA . ILE A 1 82 ? -9.345 -9.755 5.033 1.00 82.94 82 ILE A CA 1
ATOM 676 C C . ILE A 1 82 ? -9.661 -10.789 3.943 1.00 82.94 82 ILE A C 1
ATOM 678 O O . ILE A 1 82 ? -8.819 -11.033 3.077 1.00 82.94 82 ILE A O 1
ATOM 682 N N . HIS A 1 83 ? -10.870 -11.359 3.932 1.00 86.38 83 HIS A N 1
ATOM 683 C CA . HIS A 1 83 ? -11.281 -12.289 2.877 1.00 86.38 83 HIS A CA 1
ATOM 684 C C . HIS A 1 83 ? -11.253 -11.634 1.493 1.00 86.38 83 HIS A C 1
ATOM 686 O O . HIS A 1 83 ? -10.730 -12.230 0.552 1.00 86.38 83 HIS A O 1
ATOM 692 N N . GLN A 1 84 ? -11.729 -10.392 1.380 1.00 83.62 84 GLN A N 1
ATOM 693 C CA . GLN A 1 84 ? -11.732 -9.632 0.131 1.00 83.62 84 GLN A CA 1
ATOM 694 C C . GLN A 1 84 ? -10.313 -9.323 -0.370 1.00 83.62 84 GLN A C 1
ATOM 696 O O . GLN A 1 84 ? -10.014 -9.546 -1.541 1.00 83.62 84 GLN A O 1
ATOM 701 N N . VAL A 1 85 ? -9.429 -8.837 0.505 1.00 82.81 85 VAL A N 1
ATOM 702 C CA . VAL A 1 85 ? -8.043 -8.468 0.160 1.00 82.81 85 VAL A CA 1
ATOM 703 C C . VAL A 1 85 ? -7.230 -9.671 -0.302 1.00 82.81 85 VAL A C 1
ATOM 705 O O . VAL A 1 85 ? -6.413 -9.560 -1.216 1.00 82.81 85 VAL A O 1
ATOM 708 N N . PHE A 1 86 ? -7.427 -10.816 0.347 1.00 83.31 86 PHE A N 1
ATOM 709 C CA . PHE A 1 86 ? -6.623 -12.010 0.112 1.00 83.31 86 PHE A CA 1
ATOM 710 C C . PHE A 1 86 ? -7.315 -13.051 -0.773 1.00 83.31 86 PHE A C 1
ATOM 712 O O . PHE A 1 86 ? -6.743 -14.117 -1.005 1.00 83.31 86 PHE A O 1
ATOM 719 N N . GLY A 1 87 ? -8.516 -12.750 -1.279 1.00 82.50 87 GLY A N 1
ATOM 720 C CA . GLY A 1 87 ? -9.301 -13.662 -2.114 1.00 82.50 87 GLY A CA 1
ATOM 721 C C . GLY A 1 87 ? -9.595 -14.994 -1.421 1.00 82.50 87 GLY A C 1
ATOM 722 O O . GLY A 1 87 ? -9.618 -16.038 -2.070 1.00 82.50 87 GLY A O 1
ATOM 723 N N . LEU A 1 88 ? -9.742 -14.975 -0.095 1.00 79.75 88 LEU A N 1
ATOM 724 C CA . LEU A 1 88 ? -10.039 -16.169 0.686 1.00 79.75 88 LEU A CA 1
ATOM 725 C C . LEU A 1 88 ? -11.539 -16.441 0.596 1.00 79.75 88 LEU A C 1
ATOM 727 O O . LEU A 1 88 ? -12.339 -15.546 0.859 1.00 79.75 88 LEU A O 1
ATOM 731 N N . ILE A 1 89 ? -11.916 -17.677 0.277 1.00 69.12 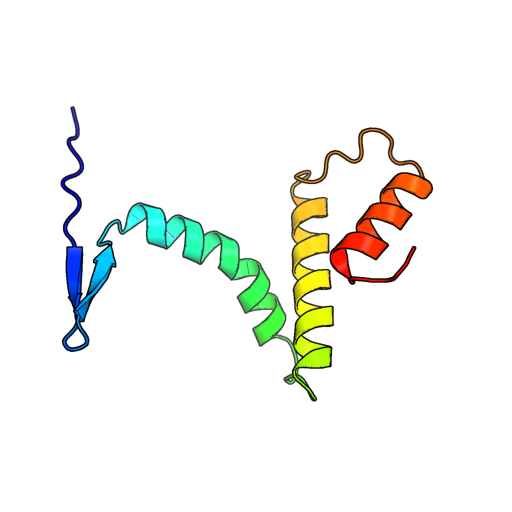89 ILE A N 1
ATOM 732 C CA . ILE A 1 89 ? -13.316 -18.113 0.341 1.00 69.12 89 ILE A CA 1
ATOM 733 C C . ILE A 1 89 ? -13.780 -17.957 1.800 1.00 69.12 89 ILE A C 1
ATOM 735 O O . ILE A 1 89 ? -13.076 -18.396 2.715 1.00 69.12 89 ILE A O 1
ATOM 739 N N . ALA A 1 90 ? -14.886 -17.238 2.000 1.00 58.34 90 ALA A N 1
ATOM 740 C CA . ALA A 1 90 ? -15.447 -16.899 3.310 1.00 58.34 90 ALA A CA 1
ATOM 741 C C . ALA A 1 90 ? -16.359 -18.000 3.859 1.00 58.34 90 ALA A C 1
ATOM 743 O O . ALA A 1 90 ? -17.039 -18.654 3.036 1.00 58.34 90 ALA A O 1
#

Secondary structure (DSSP, 8-state):
-------EEE-TTS-EEE--HHHHHHHHHHHHHHHHHHHTS---S-HHHHHHHHHHHHHHHHHHTT-S--SS--HHHHHHHHHHHHT---